Protein AF-A0A2G9TPS6-F1 (afdb_monomer)

Secondary structure (DSSP, 8-state):
-HHHHHHHHHHHHHT--TT---HHHHHTGGG-S-TTSPPPTTTEEEP-S--SSP--EEEEEEEEETTEEEEEEEEPPPPGGGHHHHHHHHHHTT---------

Mean predicted aligned error: 5.03 Å

Nearest PDB structures (foldseek):
  2p6x-assembly1_A  TM=7.370E-01  e=1.151E-05  Homo sapiens
  4nnd-assembly3_D  TM=8.705E-01  e=8.594E-05  Homo sapiens
  3qci-assembly1_A  TM=7.851E-01  e=5.028E-05  Homo sapiens
  4nnd-assembly4_G  TM=8.707E-01  e=1.796E-04  Homo sapiens
  2nz6-assembly1_A  TM=8.078E-01  e=9.826E-05  Homo sapiens

Sequence (103 aa):
LDGLKQEYKNLLASSKSPLQKTEAFRENAQRNRYPDIVCWDATRVQLTHDVPPATDYIHANWVKFDNFDRVYILTQAPLQNTIGDFWRMVLQCQSPSIVNLTQ

Structure (mmCIF, N/CA/C/O backbone):
data_AF-A0A2G9TPS6-F1
#
_entry.id   AF-A0A2G9TPS6-F1
#
loop_
_atom_site.group_PDB
_atom_site.id
_atom_site.type_symbol
_atom_site.label_atom_id
_atom_site.label_alt_id
_atom_site.label_comp_id
_atom_site.label_asym_id
_atom_site.label_entity_id
_atom_site.label_seq_id
_atom_site.pdbx_PDB_ins_code
_atom_site.Cartn_x
_atom_site.Cartn_y
_atom_site.Cartn_z
_atom_site.occupancy
_atom_site.B_iso_or_equiv
_atom_site.auth_seq_id
_atom_site.auth_comp_id
_atom_site.auth_asym_id
_atom_site.auth_atom_id
_atom_site.pdbx_PDB_model_num
ATOM 1 N N . LEU A 1 1 ? -18.831 14.445 24.733 1.00 75.62 1 LEU A N 1
ATOM 2 C CA . LEU A 1 1 ? -17.554 14.650 24.008 1.00 75.62 1 LEU A CA 1
ATOM 3 C C . LEU A 1 1 ? -16.388 13.931 24.694 1.00 75.62 1 LEU A C 1
ATOM 5 O O . LEU A 1 1 ? -15.588 13.315 24.005 1.00 75.62 1 LEU A O 1
ATOM 9 N N . ASP A 1 2 ? -16.296 13.965 26.028 1.00 93.31 2 ASP A N 1
ATOM 10 C CA . ASP A 1 2 ? -15.162 13.363 26.754 1.00 93.31 2 ASP A CA 1
ATOM 11 C C . ASP A 1 2 ? -15.118 11.832 26.693 1.00 93.31 2 ASP A C 1
ATOM 13 O O . ASP A 1 2 ? -14.034 11.266 26.589 1.00 93.31 2 ASP A O 1
ATOM 17 N N . GLY A 1 3 ? -16.281 11.171 26.629 1.00 93.88 3 GLY A N 1
ATOM 18 C CA . GLY A 1 3 ? -16.363 9.723 26.399 1.00 93.88 3 GLY A CA 1
ATOM 19 C C . GLY A 1 3 ? -15.667 9.281 25.105 1.00 93.88 3 GLY A C 1
ATOM 20 O O . GLY A 1 3 ? -14.800 8.416 25.149 1.00 93.88 3 GLY A O 1
ATOM 21 N N . LEU A 1 4 ? -15.947 9.953 23.978 1.00 95.00 4 LEU A N 1
ATOM 22 C CA . LEU A 1 4 ? -15.309 9.664 22.682 1.00 95.00 4 LEU A CA 1
ATOM 23 C C . LEU A 1 4 ? -13.790 9.892 22.716 1.00 95.00 4 LEU A C 1
ATOM 25 O O . LEU A 1 4 ? -13.025 9.122 22.140 1.00 95.00 4 LEU A O 1
ATOM 29 N N . LYS A 1 5 ? -13.326 10.932 23.425 1.00 93.69 5 LYS A N 1
ATOM 30 C CA . LYS A 1 5 ? -11.886 11.190 23.598 1.00 93.69 5 LYS A CA 1
ATOM 31 C C . LYS A 1 5 ? -11.204 10.073 24.386 1.00 93.69 5 LYS A C 1
ATOM 33 O O . LYS A 1 5 ? -10.063 9.729 24.085 1.00 93.69 5 LYS A O 1
ATOM 38 N N . GLN A 1 6 ? -11.870 9.542 25.409 1.00 94.06 6 GLN A N 1
ATOM 39 C CA . GLN A 1 6 ? 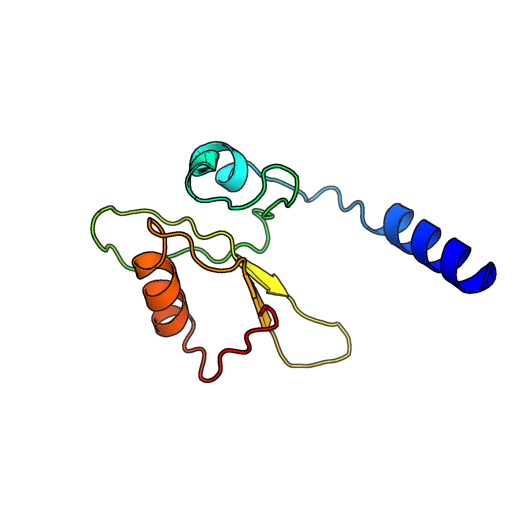-11.330 8.454 26.217 1.00 94.06 6 GLN A CA 1
ATOM 40 C C . GLN A 1 6 ? -11.285 7.142 25.429 1.00 94.06 6 GLN A C 1
ATOM 42 O O . GLN A 1 6 ? -10.269 6.452 25.459 1.00 94.06 6 GLN A O 1
ATOM 47 N N . GLU A 1 7 ? -12.343 6.833 24.682 1.00 92.44 7 GLU A N 1
ATOM 48 C CA . GLU A 1 7 ? -12.397 5.661 23.806 1.00 92.44 7 GLU A CA 1
ATOM 49 C C . GLU A 1 7 ? -11.266 5.679 22.768 1.00 92.44 7 GLU A C 1
ATOM 51 O O . GLU A 1 7 ? -10.509 4.714 22.663 1.00 92.44 7 GLU A O 1
ATOM 56 N N . TYR A 1 8 ? -11.057 6.814 22.092 1.00 89.50 8 TYR A N 1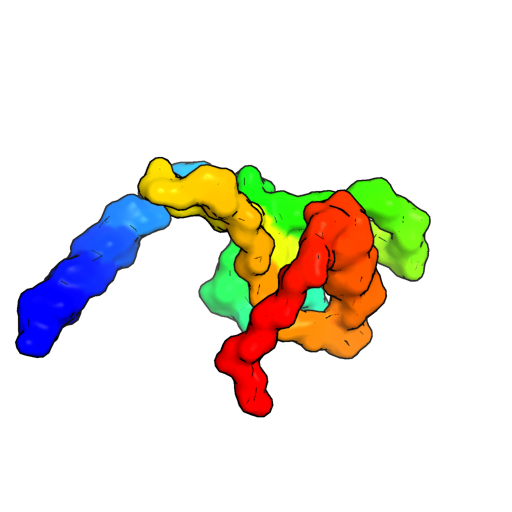
ATOM 57 C CA . TYR A 1 8 ? -9.954 6.986 21.144 1.00 89.50 8 TYR A CA 1
ATOM 58 C C . TYR A 1 8 ? -8.578 6.710 21.777 1.00 89.50 8 TYR A C 1
ATOM 60 O O . TYR A 1 8 ? -7.757 5.992 21.207 1.00 89.50 8 TYR A O 1
ATOM 68 N N . LYS A 1 9 ? -8.327 7.220 22.991 1.00 89.69 9 LYS A N 1
ATOM 69 C CA . LYS A 1 9 ? -7.071 6.956 23.717 1.00 89.69 9 LYS A CA 1
ATOM 70 C C . LYS A 1 9 ? -6.879 5.471 24.032 1.00 89.69 9 LYS A C 1
ATOM 72 O O . LYS A 1 9 ? -5.761 4.970 23.922 1.00 89.69 9 LYS A O 1
ATOM 77 N N . ASN A 1 10 ? -7.948 4.767 24.397 1.00 90.25 10 ASN A N 1
ATOM 78 C CA . ASN A 1 10 ? -7.895 3.334 24.694 1.00 90.25 10 ASN A CA 1
ATOM 79 C C . ASN A 1 10 ? -7.574 2.506 23.433 1.00 90.25 10 ASN A C 1
ATOM 81 O O . ASN A 1 10 ? -6.796 1.551 23.497 1.00 90.25 10 ASN A O 1
ATOM 85 N N . LEU A 1 11 ? -8.112 2.897 22.272 1.00 85.69 11 LEU A N 1
ATOM 86 C CA . LEU A 1 11 ? -7.787 2.271 20.984 1.00 85.69 11 LEU A CA 1
ATOM 87 C C . LEU A 1 11 ? -6.309 2.469 20.615 1.00 85.69 11 LEU A C 1
ATOM 89 O O . LEU A 1 11 ? -5.629 1.517 20.240 1.00 85.69 11 LEU A O 1
ATOM 93 N N . LEU A 1 12 ? -5.767 3.674 20.812 1.00 81.69 12 LEU A N 1
ATOM 94 C CA . LEU A 1 12 ? -4.339 3.931 20.583 1.00 81.69 12 LEU A CA 1
ATOM 95 C C . LEU A 1 12 ? -3.431 3.096 21.498 1.00 81.69 12 LEU A C 1
ATOM 97 O O . LEU A 1 12 ? -2.363 2.655 21.074 1.00 81.69 12 LEU A O 1
ATOM 101 N N . ALA A 1 13 ? -3.848 2.866 22.746 1.00 79.44 13 ALA A N 1
ATOM 102 C CA . ALA A 1 13 ? -3.088 2.062 23.699 1.00 79.44 13 ALA A CA 1
ATOM 103 C C . ALA A 1 13 ? -3.083 0.563 23.344 1.00 79.44 13 ALA A C 1
ATOM 105 O O . ALA A 1 13 ? -2.072 -0.105 23.551 1.00 79.44 13 ALA A O 1
ATOM 106 N N . SER A 1 14 ? -4.183 0.046 22.785 1.00 70.25 14 SER A N 1
ATOM 107 C CA . SER A 1 14 ? -4.326 -1.366 22.390 1.00 70.25 14 SER A CA 1
ATOM 108 C C . SER A 1 14 ? -3.757 -1.685 21.001 1.00 70.25 14 SER A C 1
ATOM 110 O O . SER A 1 14 ? -3.423 -2.833 20.726 1.00 70.25 14 SER A O 1
ATOM 112 N N . SER A 1 15 ? -3.556 -0.676 20.146 1.00 63.66 15 SER A N 1
ATOM 113 C CA . SER A 1 15 ? -3.057 -0.831 18.770 1.00 63.66 15 SER A CA 1
ATOM 114 C C . SER A 1 15 ? -1.586 -1.273 18.648 1.00 63.66 15 SER A C 1
ATOM 116 O O . SER A 1 15 ? -1.106 -1.466 17.527 1.00 63.66 15 SER A O 1
ATOM 118 N N . LYS A 1 16 ? -0.828 -1.413 19.742 1.00 56.81 16 LYS A N 1
ATOM 119 C CA . LYS A 1 16 ? 0.592 -1.798 19.684 1.00 56.81 16 LYS A CA 1
ATOM 120 C C . LYS A 1 16 ? 0.744 -3.317 19.607 1.00 56.81 16 LYS A C 1
ATOM 122 O O . LYS A 1 16 ? 0.914 -3.986 20.621 1.00 56.81 16 LYS A O 1
ATOM 127 N N . SER A 1 17 ? 0.704 -3.853 18.389 1.00 58.88 17 SER A N 1
ATOM 128 C CA . SER A 1 17 ? 1.097 -5.239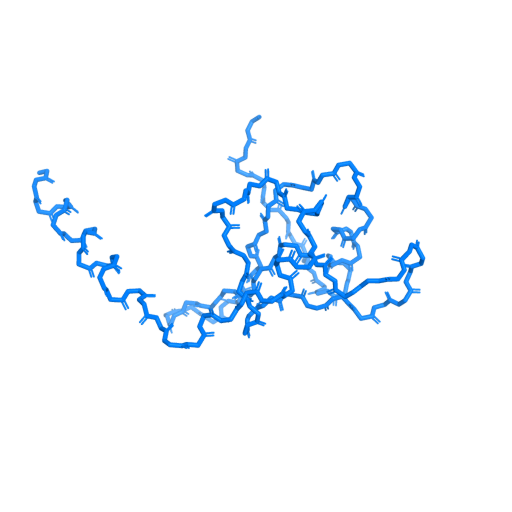 18.130 1.00 58.88 17 SER A CA 1
ATOM 129 C C . SER A 1 17 ? 2.629 -5.347 18.044 1.00 58.88 17 SER A C 1
ATOM 131 O O . SER A 1 17 ? 3.243 -4.581 17.300 1.00 58.88 17 SER A O 1
ATOM 133 N N . PRO A 1 18 ? 3.269 -6.319 18.717 1.00 55.00 18 PRO A N 1
ATOM 134 C CA . PRO A 1 18 ? 4.707 -6.591 18.599 1.00 55.00 18 PRO A CA 1
ATOM 135 C C . PRO A 1 18 ? 5.175 -6.989 17.184 1.00 55.00 18 PRO A C 1
ATOM 137 O O . PRO A 1 18 ? 6.374 -7.090 16.943 1.00 55.00 18 PRO A O 1
ATOM 140 N N . LEU A 1 19 ? 4.250 -7.223 16.245 1.00 58.22 19 LEU A N 1
ATOM 141 C CA . LEU A 1 19 ? 4.523 -7.644 14.863 1.00 58.22 19 LEU A CA 1
ATOM 142 C C . LEU A 1 19 ? 4.721 -6.467 13.877 1.00 58.22 19 LEU A C 1
ATOM 144 O O . LEU A 1 19 ? 4.761 -6.669 12.665 1.00 58.22 19 LEU A O 1
ATOM 148 N N . GLN A 1 20 ? 4.855 -5.236 14.381 1.00 72.31 20 GLN A N 1
ATOM 149 C CA . GLN A 1 20 ? 4.988 -3.983 13.618 1.00 72.31 20 GLN A CA 1
ATOM 150 C C . GLN A 1 20 ? 6.403 -3.752 13.055 1.00 72.31 20 GLN A C 1
ATOM 152 O O . GLN A 1 20 ? 7.085 -2.789 13.409 1.00 72.31 20 GLN A O 1
ATOM 157 N N . LYS A 1 21 ? 6.862 -4.646 12.178 1.00 90.62 21 LYS A N 1
ATOM 158 C CA . LYS A 1 21 ? 8.082 -4.437 11.385 1.00 90.62 21 LYS A CA 1
ATOM 159 C C . LYS A 1 21 ? 7.851 -3.423 10.263 1.00 90.62 21 LYS A C 1
ATOM 161 O O . LYS A 1 21 ? 6.733 -3.308 9.754 1.00 90.62 21 LYS A O 1
ATOM 166 N N . THR A 1 22 ? 8.883 -2.638 9.950 1.00 94.31 22 THR A N 1
ATOM 167 C CA . THR A 1 22 ? 8.793 -1.477 9.034 1.00 94.31 22 THR A CA 1
ATOM 168 C C . THR A 1 22 ? 10.051 -1.315 8.179 1.00 94.31 22 THR A C 1
ATOM 170 O O . THR A 1 22 ? 10.381 -0.214 7.738 1.00 94.31 22 THR A O 1
ATOM 173 N N . GLU A 1 23 ? 10.803 -2.393 7.992 1.00 96.00 23 GLU A N 1
ATOM 174 C CA . GLU A 1 23 ? 12.081 -2.398 7.291 1.00 96.00 23 GLU A CA 1
ATOM 175 C C . GLU A 1 23 ? 11.910 -1.938 5.840 1.00 96.00 23 GLU A C 1
ATOM 177 O O . GLU A 1 23 ? 12.582 -0.993 5.422 1.00 96.00 23 GLU A O 1
ATOM 182 N N . ALA A 1 24 ? 10.928 -2.486 5.113 1.00 96.56 24 ALA A N 1
ATOM 183 C CA . ALA A 1 24 ? 10.709 -2.115 3.716 1.00 96.56 24 ALA A CA 1
ATOM 184 C C . ALA A 1 24 ? 10.280 -0.644 3.578 1.00 96.56 24 ALA A C 1
ATOM 186 O O . ALA A 1 24 ? 10.698 0.043 2.647 1.00 96.56 24 ALA A O 1
ATOM 187 N N . PHE A 1 25 ? 9.493 -0.129 4.531 1.00 97.19 25 PHE A N 1
ATOM 188 C CA . PHE A 1 25 ? 9.139 1.292 4.594 1.00 97.19 25 PHE A CA 1
ATOM 189 C C . PHE A 1 25 ? 10.377 2.186 4.756 1.00 97.19 25 PHE A C 1
ATOM 191 O O . PHE A 1 25 ? 10.490 3.197 4.062 1.00 97.19 25 PHE A O 1
ATOM 198 N N . ARG A 1 26 ? 11.318 1.809 5.633 1.00 96.81 26 ARG A N 1
ATOM 199 C CA . ARG A 1 26 ? 12.553 2.573 5.887 1.00 96.81 26 ARG A CA 1
ATOM 200 C C . ARG A 1 26 ? 13.505 2.557 4.691 1.00 96.81 26 ARG A C 1
ATOM 202 O O . ARG A 1 26 ? 14.096 3.587 4.384 1.00 96.81 26 ARG A O 1
ATOM 209 N N . GLU A 1 27 ? 13.625 1.423 4.005 1.00 97.56 27 GLU A N 1
ATOM 210 C CA . GLU A 1 27 ? 14.484 1.262 2.820 1.00 97.56 27 GLU A CA 1
ATOM 211 C C . GLU A 1 27 ? 13.954 2.005 1.581 1.00 97.56 27 GLU A C 1
ATOM 213 O O . GLU A 1 27 ? 14.712 2.298 0.658 1.00 97.56 27 GLU A O 1
ATOM 218 N N . ASN A 1 28 ? 12.663 2.351 1.566 1.00 97.62 28 ASN A N 1
ATOM 219 C CA . ASN A 1 28 ? 11.979 2.962 0.427 1.00 97.62 28 ASN A CA 1
ATOM 220 C C . ASN A 1 28 ? 11.433 4.367 0.734 1.00 97.62 28 ASN A C 1
ATOM 222 O O . ASN A 1 28 ? 10.385 4.754 0.218 1.00 97.62 28 ASN A O 1
ATOM 226 N N . ALA A 1 29 ? 12.140 5.156 1.550 1.00 97.50 29 ALA A N 1
ATOM 227 C CA . ALA A 1 29 ? 11.699 6.479 2.009 1.00 97.50 29 ALA A CA 1
ATOM 228 C C . ALA A 1 29 ? 11.212 7.417 0.879 1.00 97.50 29 ALA A C 1
ATOM 230 O O . ALA A 1 29 ? 10.206 8.105 1.028 1.00 97.50 29 ALA A O 1
ATOM 231 N N . GLN A 1 30 ? 11.865 7.393 -0.285 1.00 97.19 30 GLN A N 1
ATOM 232 C CA . GLN A 1 30 ? 11.521 8.171 -1.486 1.00 97.19 30 GLN A CA 1
ATOM 233 C C . GLN A 1 30 ? 10.200 7.762 -2.164 1.00 97.19 30 GLN A C 1
ATOM 235 O O . GLN A 1 30 ? 9.747 8.426 -3.097 1.00 97.19 30 GLN A O 1
ATOM 240 N N . ARG A 1 31 ? 9.607 6.637 -1.755 1.00 97.69 31 ARG A N 1
ATOM 241 C CA . ARG A 1 31 ? 8.327 6.111 -2.251 1.00 97.69 31 ARG A CA 1
ATOM 242 C C . ARG A 1 31 ? 7.179 6.383 -1.271 1.00 97.69 31 ARG A C 1
ATOM 244 O O . ARG A 1 31 ? 6.032 6.056 -1.576 1.00 97.69 31 ARG A O 1
ATOM 251 N N . ASN A 1 32 ? 7.465 7.031 -0.141 1.00 98.19 32 ASN A N 1
ATOM 252 C CA . ASN A 1 32 ? 6.511 7.330 0.922 1.00 98.19 32 ASN A CA 1
ATOM 253 C C . ASN A 1 32 ? 6.133 8.809 0.878 1.00 98.19 32 ASN A C 1
ATOM 255 O O . ASN A 1 32 ? 6.998 9.680 0.826 1.00 98.19 32 ASN A O 1
ATOM 259 N N . ARG A 1 33 ? 4.835 9.110 0.908 1.00 97.69 33 ARG A N 1
ATOM 260 C CA . ARG A 1 33 ? 4.344 10.493 0.890 1.00 97.69 33 ARG A CA 1
ATOM 261 C C . ARG A 1 33 ? 4.605 11.217 2.209 1.00 97.69 33 ARG A C 1
ATOM 263 O O . ARG A 1 33 ? 4.888 12.411 2.194 1.00 97.69 33 ARG A O 1
ATOM 270 N N . TYR A 1 34 ? 4.498 10.495 3.322 1.00 96.94 34 TYR A N 1
ATOM 271 C CA . TYR A 1 34 ? 4.639 11.034 4.670 1.00 96.94 34 TYR A CA 1
ATOM 272 C C . TYR A 1 34 ? 5.556 10.130 5.509 1.00 96.94 34 TYR A C 1
ATOM 274 O O . TYR A 1 34 ? 5.334 8.917 5.537 1.00 96.94 34 TYR A O 1
ATOM 282 N N . PRO A 1 35 ? 6.581 10.678 6.186 1.00 94.31 35 PRO A N 1
ATOM 283 C CA . PRO A 1 35 ? 7.535 9.887 6.968 1.00 94.31 35 PRO A CA 1
ATOM 284 C C . PRO A 1 35 ? 6.949 9.349 8.283 1.00 94.31 35 PRO A C 1
ATOM 286 O O . PRO A 1 35 ? 7.485 8.404 8.854 1.00 94.31 35 PRO A O 1
ATOM 289 N N . ASP A 1 36 ? 5.862 9.944 8.765 1.00 93.12 36 ASP A N 1
ATOM 290 C CA . ASP A 1 36 ? 5.160 9.596 10.000 1.00 93.12 36 ASP A CA 1
ATOM 291 C C . ASP A 1 36 ? 4.000 8.607 9.786 1.00 93.12 36 ASP A C 1
ATOM 293 O O . ASP A 1 36 ? 3.463 8.067 10.754 1.00 93.12 36 ASP A O 1
ATOM 297 N N . ILE A 1 37 ? 3.648 8.308 8.530 1.00 93.44 37 ILE A N 1
ATOM 298 C CA . ILE A 1 37 ? 2.628 7.314 8.181 1.00 93.44 37 ILE A CA 1
ATOM 299 C C . ILE A 1 37 ? 3.311 6.024 7.742 1.00 93.44 37 ILE A C 1
ATOM 301 O O . ILE A 1 37 ? 3.747 5.864 6.603 1.00 93.44 37 ILE A O 1
ATOM 305 N N . VAL A 1 38 ? 3.401 5.088 8.676 1.00 93.50 38 VAL A N 1
ATOM 306 C CA . VAL A 1 38 ? 4.155 3.844 8.526 1.00 93.50 38 VAL A CA 1
ATOM 307 C C . VAL A 1 38 ? 3.409 2.817 7.668 1.00 93.50 38 VAL A C 1
ATOM 309 O O . VAL A 1 38 ? 2.226 2.560 7.886 1.00 93.50 38 VAL A O 1
ATOM 312 N N . CYS A 1 39 ? 4.131 2.160 6.756 1.00 95.62 39 CYS A N 1
ATOM 313 C CA . CYS A 1 39 ? 3.685 0.942 6.072 1.00 95.62 39 CYS A CA 1
ATOM 314 C C . CYS A 1 39 ? 4.245 -0.291 6.797 1.00 95.62 39 CYS A C 1
ATOM 316 O O . CYS A 1 39 ? 5.439 -0.354 7.092 1.00 95.62 39 CYS A O 1
ATOM 318 N N . TRP A 1 40 ? 3.376 -1.246 7.123 1.00 94.94 40 TRP A N 1
ATOM 319 C CA . TRP A 1 40 ? 3.726 -2.384 7.977 1.00 94.94 40 TR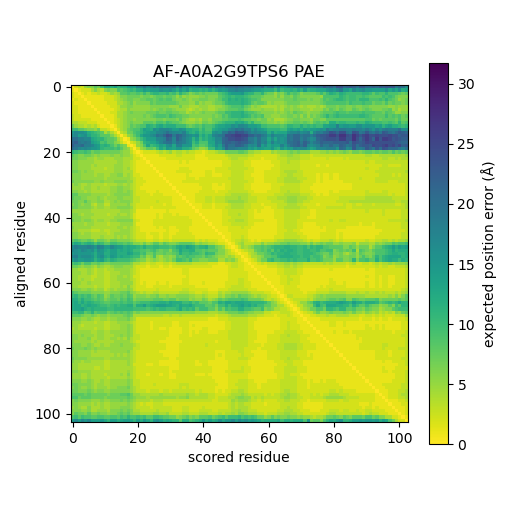P A CA 1
ATOM 320 C C . TRP A 1 40 ? 4.156 -3.573 7.125 1.00 94.94 40 TRP A C 1
ATOM 322 O O . TRP A 1 40 ? 3.414 -3.973 6.230 1.00 94.94 40 TRP A O 1
ATOM 332 N N . ASP A 1 41 ? 5.290 -4.196 7.431 1.00 95.06 41 ASP A N 1
ATOM 333 C CA . ASP A 1 41 ? 5.823 -5.291 6.609 1.00 95.06 41 ASP A CA 1
ATOM 334 C C . ASP A 1 41 ? 4.911 -6.518 6.596 1.00 95.06 41 ASP A C 1
ATOM 336 O O . ASP A 1 41 ? 4.754 -7.162 5.564 1.00 95.06 41 ASP A O 1
ATOM 340 N N . ALA A 1 42 ? 4.270 -6.824 7.727 1.00 93.94 42 ALA A N 1
ATOM 341 C CA . ALA A 1 42 ? 3.436 -8.015 7.875 1.00 93.94 42 ALA A CA 1
ATOM 342 C C . ALA A 1 42 ? 2.206 -8.026 6.950 1.00 93.94 42 ALA A C 1
ATOM 344 O O . ALA A 1 42 ? 1.693 -9.095 6.630 1.00 93.94 42 ALA A O 1
ATOM 345 N N . THR A 1 43 ? 1.713 -6.853 6.547 1.00 95.06 43 THR A N 1
ATOM 346 C CA . THR A 1 43 ? 0.495 -6.729 5.734 1.00 95.06 43 THR A CA 1
ATOM 347 C C . THR A 1 43 ? 0.699 -5.905 4.471 1.00 95.06 43 THR A C 1
ATOM 349 O O . THR A 1 43 ? -0.283 -5.617 3.786 1.00 95.06 43 THR A O 1
ATOM 352 N N . ARG A 1 44 ? 1.931 -5.484 4.149 1.00 97.19 44 ARG A N 1
ATOM 353 C CA . ARG A 1 44 ? 2.167 -4.673 2.951 1.00 97.19 44 ARG A CA 1
ATOM 354 C C . ARG A 1 44 ? 1.828 -5.458 1.693 1.00 97.19 44 ARG A C 1
ATOM 356 O O . ARG A 1 44 ? 2.008 -6.674 1.631 1.00 97.19 44 ARG A O 1
ATOM 363 N N . VAL A 1 45 ? 1.381 -4.753 0.665 1.00 98.12 45 VAL A N 1
ATOM 364 C CA . VAL A 1 45 ? 1.258 -5.338 -0.666 1.00 98.12 45 VAL A CA 1
ATOM 365 C C . VAL A 1 45 ? 2.661 -5.458 -1.263 1.00 98.12 45 VAL A C 1
ATOM 367 O O . VAL A 1 45 ? 3.378 -4.468 -1.394 1.00 98.12 45 VAL A O 1
ATOM 370 N N . GLN A 1 46 ? 3.062 -6.682 -1.600 1.00 97.75 46 GLN A N 1
ATOM 371 C CA . GLN A 1 46 ? 4.310 -6.972 -2.302 1.00 97.75 46 GLN A CA 1
ATOM 372 C C . GLN A 1 46 ? 4.049 -7.009 -3.799 1.00 97.75 46 GLN A C 1
ATOM 374 O O . GLN A 1 46 ? 3.221 -7.792 -4.262 1.00 97.75 46 GLN A O 1
ATOM 379 N N . LEU A 1 47 ? 4.744 -6.176 -4.564 1.00 97.25 47 LEU A N 1
ATOM 380 C CA . LEU A 1 47 ? 4.650 -6.223 -6.015 1.00 97.25 47 LEU A CA 1
ATOM 381 C C . LEU A 1 47 ? 5.518 -7.369 -6.560 1.00 97.25 47 LEU A C 1
ATOM 383 O O . LEU A 1 47 ? 6.702 -7.449 -6.251 1.00 97.25 47 LEU A O 1
ATOM 387 N N . THR A 1 48 ? 4.945 -8.245 -7.383 1.00 94.94 48 THR A N 1
ATOM 388 C CA . THR A 1 48 ? 5.589 -9.489 -7.849 1.00 94.94 48 THR A CA 1
ATOM 389 C C . THR A 1 48 ? 5.935 -9.480 -9.333 1.00 94.94 48 THR A C 1
ATOM 391 O O . THR A 1 48 ? 6.725 -10.301 -9.782 1.00 94.94 48 THR A O 1
ATOM 394 N N . HIS A 1 49 ? 5.342 -8.583 -10.124 1.00 86.56 49 HIS A N 1
ATOM 395 C CA . HIS A 1 49 ? 5.672 -8.469 -11.547 1.00 86.56 49 HIS A CA 1
ATOM 396 C C . HIS A 1 49 ? 6.960 -7.672 -11.746 1.00 86.56 49 HIS A C 1
ATOM 398 O O . HIS A 1 49 ? 7.013 -6.517 -11.334 1.00 86.56 49 HIS A O 1
ATOM 404 N N . ASP A 1 50 ? 7.962 -8.243 -12.409 1.00 80.88 50 ASP A N 1
ATOM 405 C CA . ASP A 1 50 ? 9.227 -7.560 -12.692 1.00 80.88 50 ASP A CA 1
ATOM 406 C C . ASP A 1 50 ? 9.070 -6.534 -13.822 1.00 80.88 50 ASP A C 1
ATOM 408 O O . ASP A 1 50 ? 9.251 -6.827 -15.004 1.00 80.88 50 ASP A O 1
ATOM 412 N N . VAL A 1 51 ? 8.719 -5.304 -13.443 1.00 81.62 51 VAL A N 1
ATOM 413 C CA . VAL A 1 51 ? 8.670 -4.141 -14.337 1.00 81.62 51 VAL A CA 1
ATOM 414 C C . VAL A 1 51 ? 9.814 -3.195 -13.963 1.00 81.62 51 VAL A C 1
ATOM 416 O O . VAL A 1 51 ? 9.863 -2.754 -12.816 1.00 81.62 51 VAL A O 1
ATOM 419 N N . PRO A 1 52 ? 10.738 -2.865 -14.883 1.00 82.94 52 PRO A N 1
ATOM 420 C CA . PRO A 1 52 ? 11.815 -1.920 -14.600 1.00 82.94 52 PRO A CA 1
ATOM 421 C C . PRO A 1 52 ? 11.301 -0.506 -14.242 1.00 82.94 52 PRO A C 1
ATOM 423 O O . PRO A 1 52 ? 10.453 0.018 -14.968 1.00 82.94 52 PRO A O 1
ATOM 426 N N . PRO A 1 53 ? 11.842 0.155 -13.196 1.00 79.12 53 PRO A N 1
ATOM 427 C CA . PRO A 1 53 ? 12.810 -0.370 -12.232 1.00 79.12 53 PRO A CA 1
ATOM 428 C C . PRO A 1 53 ? 12.160 -1.375 -11.269 1.00 79.12 53 PRO A C 1
ATOM 430 O O . PRO A 1 53 ? 11.198 -1.052 -10.572 1.00 79.12 53 PRO A O 1
ATOM 433 N N . ALA A 1 54 ? 12.721 -2.587 -11.219 1.00 84.38 54 ALA A N 1
ATOM 434 C CA . ALA A 1 54 ? 12.175 -3.675 -10.421 1.00 84.38 54 ALA A CA 1
ATOM 435 C C . ALA A 1 54 ? 12.263 -3.352 -8.923 1.00 84.38 54 ALA A C 1
ATOM 437 O O . ALA A 1 54 ? 13.282 -2.890 -8.411 1.00 84.38 54 ALA A O 1
ATOM 438 N N . THR A 1 55 ? 11.155 -3.574 -8.231 1.00 93.56 55 THR A N 1
ATOM 439 C CA . THR A 1 55 ? 10.946 -3.265 -6.815 1.00 93.56 55 THR A CA 1
ATOM 440 C C . THR A 1 55 ? 9.736 -4.049 -6.340 1.00 93.56 55 THR A C 1
ATOM 442 O O . THR A 1 55 ? 8.761 -4.171 -7.082 1.00 93.56 55 THR A O 1
ATOM 445 N N . ASP A 1 56 ? 9.755 -4.554 -5.117 1.00 96.62 56 ASP A N 1
ATOM 446 C CA . ASP A 1 56 ? 8.598 -5.205 -4.506 1.00 96.62 56 ASP A CA 1
ATOM 447 C C . ASP A 1 56 ? 7.768 -4.235 -3.644 1.00 96.62 56 ASP A C 1
ATOM 449 O O . ASP A 1 56 ? 6.770 -4.641 -3.044 1.00 96.62 56 ASP A O 1
ATOM 453 N N . TYR A 1 57 ? 8.180 -2.963 -3.557 1.00 97.81 57 TYR A N 1
ATOM 454 C CA . TYR A 1 57 ? 7.649 -2.009 -2.594 1.00 97.81 57 TYR A CA 1
ATOM 455 C C . TYR A 1 57 ? 6.647 -1.026 -3.200 1.00 97.81 57 TYR A C 1
ATOM 457 O O . TYR A 1 57 ? 6.969 -0.233 -4.092 1.00 97.81 57 TYR A O 1
ATOM 465 N N . ILE A 1 58 ? 5.463 -0.997 -2.593 1.00 98.44 58 ILE A N 1
ATOM 466 C CA . ILE A 1 58 ? 4.484 0.084 -2.668 1.00 98.44 58 ILE A CA 1
ATOM 467 C C . ILE A 1 58 ? 3.954 0.366 -1.259 1.00 98.44 58 ILE A C 1
ATOM 469 O O . ILE A 1 58 ? 3.777 -0.556 -0.463 1.00 98.44 58 ILE A O 1
ATOM 473 N N . HIS A 1 59 ? 3.689 1.635 -0.938 1.00 98.44 59 HIS A N 1
ATOM 474 C CA . HIS A 1 59 ? 3.082 2.020 0.341 1.00 98.44 59 HIS A CA 1
ATOM 475 C C . HIS A 1 59 ? 1.578 1.705 0.325 1.00 98.44 59 HIS A C 1
ATOM 477 O O . HIS A 1 59 ? 0.725 2.545 0.016 1.00 98.44 59 HIS A O 1
ATOM 483 N N . ALA A 1 60 ? 1.271 0.433 0.556 1.00 98.44 60 ALA A N 1
ATOM 484 C CA . ALA A 1 60 ? -0.074 -0.112 0.594 1.00 98.44 60 ALA A CA 1
ATOM 485 C C . ALA A 1 60 ? -0.123 -1.308 1.547 1.00 98.44 60 ALA A C 1
ATOM 487 O O . ALA A 1 60 ? 0.800 -2.119 1.561 1.00 98.44 60 ALA A O 1
ATOM 488 N N . ASN A 1 61 ? -1.208 -1.449 2.306 1.00 97.75 61 ASN A N 1
ATOM 489 C CA . ASN A 1 61 ? -1.418 -2.552 3.240 1.00 97.75 61 ASN A CA 1
ATOM 490 C C . 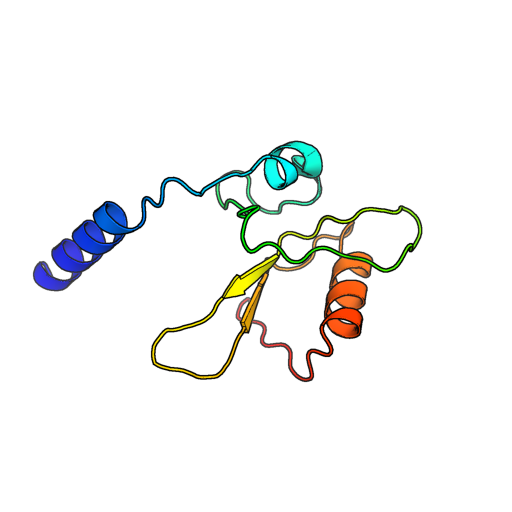ASN A 1 61 ? -2.776 -3.219 3.005 1.00 97.75 61 ASN A C 1
ATOM 492 O O . ASN A 1 61 ? -3.786 -2.546 2.785 1.00 97.75 61 ASN A O 1
ATOM 496 N N . TRP A 1 62 ? -2.802 -4.547 3.106 1.00 96.88 62 TRP A N 1
ATOM 497 C CA . TRP A 1 62 ? -4.029 -5.323 3.207 1.00 96.88 62 TRP A CA 1
ATOM 498 C C . TRP A 1 62 ? -4.691 -5.075 4.562 1.00 96.88 62 TRP A C 1
ATOM 500 O O . TRP A 1 62 ? -4.050 -5.171 5.611 1.00 96.88 62 TRP A O 1
ATOM 510 N N . VAL A 1 63 ? -5.988 -4.784 4.540 1.00 94.06 63 VAL A N 1
ATOM 511 C CA . VAL A 1 63 ? -6.804 -4.534 5.726 1.00 94.06 63 VAL A CA 1
ATOM 512 C C . VAL A 1 63 ? -8.041 -5.414 5.672 1.00 94.06 63 VAL A C 1
ATOM 514 O O . VAL A 1 63 ? -8.825 -5.359 4.724 1.00 94.06 63 VAL A O 1
ATOM 517 N N . LYS A 1 64 ? -8.215 -6.224 6.712 1.00 91.12 64 LYS A N 1
ATOM 518 C CA . LYS A 1 64 ? -9.398 -7.051 6.935 1.00 91.12 64 LYS A CA 1
ATOM 519 C C . LYS A 1 64 ? -10.070 -6.589 8.221 1.00 91.12 64 LYS A C 1
ATOM 521 O O . LYS A 1 64 ? -9.389 -6.303 9.200 1.00 91.12 64 LYS A O 1
ATOM 526 N N . PHE A 1 65 ? -11.393 -6.529 8.206 1.00 86.94 65 PHE A N 1
ATOM 527 C CA . PHE A 1 65 ? -12.190 -6.242 9.391 1.00 86.94 65 PHE A CA 1
ATOM 528 C C . PHE A 1 65 ? -12.825 -7.544 9.881 1.00 86.94 65 PHE A C 1
ATOM 530 O O . PHE A 1 65 ? -13.342 -8.301 9.066 1.00 86.94 65 PHE A O 1
ATOM 537 N N . ASP A 1 66 ? -12.826 -7.799 11.189 1.00 83.62 66 ASP A N 1
ATOM 538 C CA . ASP A 1 66 ? -13.287 -9.084 11.748 1.00 83.62 66 ASP A CA 1
ATOM 539 C C . ASP A 1 66 ? -14.739 -9.427 11.379 1.00 83.62 66 ASP A C 1
ATOM 541 O O . ASP A 1 66 ? -15.073 -10.589 11.170 1.00 83.62 66 ASP A O 1
ATOM 545 N N . ASN A 1 67 ? -15.587 -8.405 11.235 1.00 86.88 67 ASN A N 1
ATOM 546 C CA . ASN A 1 67 ? -17.016 -8.555 10.951 1.00 86.88 67 ASN A CA 1
ATOM 547 C C . ASN A 1 67 ? -17.370 -8.447 9.459 1.00 86.88 67 ASN A C 1
ATOM 549 O O . ASN A 1 67 ? -18.550 -8.415 9.114 1.00 86.88 67 ASN A O 1
ATOM 553 N N . PHE A 1 68 ? -16.377 -8.333 8.573 1.00 85.69 68 PHE A N 1
ATOM 554 C CA . PHE A 1 68 ? -16.610 -8.200 7.139 1.00 85.69 68 PHE A CA 1
ATOM 555 C C . PHE A 1 68 ? -15.716 -9.158 6.357 1.00 85.69 68 PHE A C 1
ATOM 557 O O . PHE A 1 68 ? -14.494 -9.126 6.464 1.00 85.69 68 PHE A O 1
ATOM 564 N N . ASP A 1 69 ? -16.323 -9.937 5.464 1.00 87.06 69 ASP A N 1
ATOM 565 C CA . ASP A 1 69 ? -15.584 -10.864 4.595 1.00 87.06 69 ASP A CA 1
ATOM 566 C C . ASP A 1 69 ? -14.726 -10.152 3.540 1.00 87.06 69 ASP A C 1
ATOM 568 O O . ASP A 1 69 ? -13.905 -10.770 2.862 1.00 87.06 69 ASP A O 1
ATOM 572 N N . ARG A 1 70 ? -14.903 -8.835 3.382 1.00 87.44 70 ARG A N 1
ATOM 573 C CA . ARG A 1 70 ? -14.155 -8.038 2.412 1.00 87.44 70 ARG A CA 1
ATOM 574 C C . ARG A 1 70 ? -12.784 -7.657 2.954 1.00 87.44 70 ARG A C 1
ATOM 576 O O . ARG A 1 70 ? -12.658 -7.104 4.046 1.00 87.44 70 ARG A O 1
ATOM 583 N N . VAL A 1 71 ? -11.777 -7.884 2.119 1.00 93.44 71 VAL A N 1
ATOM 584 C CA . VAL A 1 71 ? -10.415 -7.393 2.314 1.00 93.44 71 VAL A CA 1
ATOM 585 C C . VAL A 1 71 ? -10.225 -6.162 1.437 1.00 93.44 71 VAL A C 1
ATOM 587 O O . VAL A 1 71 ? -10.615 -6.152 0.270 1.00 93.44 71 VAL A O 1
ATOM 590 N N . TYR A 1 72 ? -9.633 -5.125 2.010 1.00 96.44 72 TYR A N 1
ATOM 591 C CA . TYR A 1 72 ? -9.341 -3.869 1.337 1.00 96.44 72 TYR A CA 1
ATOM 592 C C . TYR A 1 72 ? -7.835 -3.682 1.210 1.00 96.44 72 TYR A C 1
ATOM 594 O O . TYR A 1 72 ? -7.061 -4.205 2.010 1.00 96.44 72 TYR A O 1
ATOM 602 N N . ILE A 1 73 ? -7.431 -2.886 0.227 1.00 98.00 73 ILE A N 1
ATOM 603 C CA . ILE A 1 73 ? -6.092 -2.308 0.175 1.00 98.00 73 ILE A CA 1
ATOM 604 C C . ILE A 1 73 ? -6.239 -0.844 0.565 1.00 98.00 73 ILE A C 1
ATOM 606 O O . ILE A 1 73 ? -6.938 -0.089 -0.112 1.00 98.00 73 ILE A O 1
ATOM 610 N N . LEU A 1 74 ? -5.587 -0.445 1.653 1.00 97.56 74 LEU A N 1
ATOM 611 C CA . LEU A 1 74 ? -5.412 0.965 1.982 1.00 97.56 74 LEU A CA 1
ATOM 612 C C . LEU A 1 74 ? -4.035 1.398 1.485 1.00 97.56 74 LEU A C 1
ATOM 614 O O . LEU A 1 74 ? -3.035 0.747 1.779 1.00 97.56 74 LEU A O 1
ATOM 618 N N . THR A 1 75 ? -3.983 2.481 0.716 1.00 98.38 75 THR A N 1
ATOM 619 C CA . THR A 1 75 ? -2.749 2.990 0.108 1.00 98.38 75 THR A CA 1
ATOM 620 C C . THR A 1 75 ? -2.740 4.513 0.110 1.00 98.38 75 THR A C 1
ATOM 622 O O . THR A 1 75 ? -3.795 5.152 0.117 1.00 98.38 75 THR A O 1
ATOM 625 N N . GLN A 1 76 ? -1.547 5.104 0.120 1.00 97.69 76 GLN A N 1
ATOM 626 C CA . GLN A 1 76 ? -1.385 6.541 -0.087 1.00 97.69 76 GLN A CA 1
ATOM 627 C C . GLN A 1 76 ? -1.777 6.948 -1.519 1.00 97.69 76 GLN A C 1
ATOM 629 O O . GLN A 1 76 ? -1.701 6.150 -2.453 1.00 97.69 76 GLN A O 1
ATOM 634 N N . ALA A 1 77 ? -2.082 8.231 -1.730 1.00 96.75 77 ALA A N 1
ATOM 635 C CA . ALA A 1 77 ? -2.175 8.770 -3.085 1.00 96.75 77 ALA A CA 1
ATOM 636 C C . ALA A 1 77 ? -0.817 8.625 -3.809 1.00 96.75 77 ALA A C 1
ATOM 638 O O . ALA A 1 77 ? 0.205 9.050 -3.241 1.00 96.75 77 A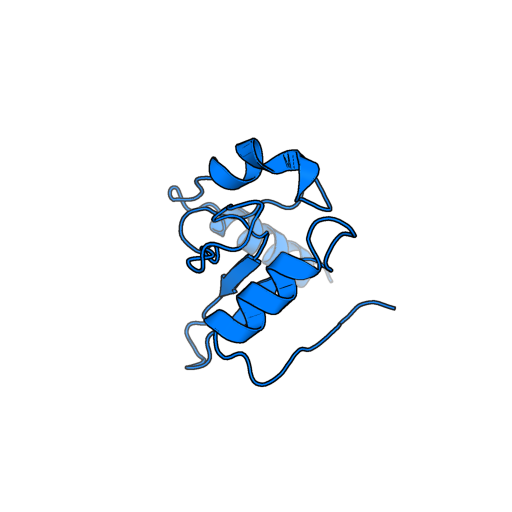LA A O 1
ATOM 639 N N . PRO A 1 78 ? -0.781 8.080 -5.043 1.00 97.38 78 PRO A N 1
ATOM 640 C CA . PRO A 1 78 ? 0.465 7.806 -5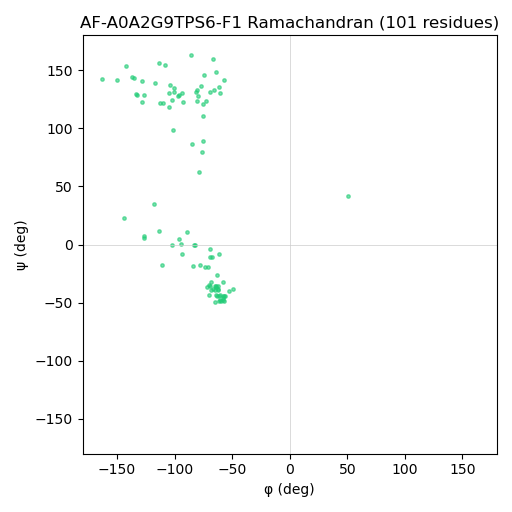.749 1.00 97.38 78 PRO A CA 1
ATOM 641 C C . PRO A 1 78 ? 1.311 9.074 -5.902 1.00 97.38 78 PRO A C 1
ATOM 643 O O . PRO A 1 78 ? 0.801 10.181 -6.086 1.00 97.38 78 PRO A O 1
ATOM 646 N N . LEU A 1 79 ? 2.624 8.913 -5.767 1.00 97.25 79 LEU A N 1
ATOM 647 C CA . LEU A 1 79 ? 3.614 9.946 -6.054 1.00 97.25 79 LEU A CA 1
ATOM 648 C C . LEU A 1 79 ? 3.957 9.891 -7.542 1.00 97.25 79 LEU A C 1
ATOM 650 O O . LEU A 1 79 ? 3.737 8.869 -8.187 1.00 97.25 79 LEU A O 1
ATOM 654 N N . GLN A 1 80 ? 4.572 10.945 -8.080 1.00 97.12 80 GLN A N 1
ATOM 655 C CA . GLN A 1 80 ? 5.009 10.963 -9.485 1.00 97.12 80 GLN A CA 1
ATOM 656 C C . GLN A 1 80 ? 5.874 9.741 -9.846 1.00 97.12 80 GLN A C 1
ATOM 658 O O . GLN A 1 80 ? 5.688 9.130 -10.892 1.00 97.12 80 GLN A O 1
ATOM 663 N N . ASN A 1 81 ? 6.763 9.327 -8.941 1.00 95.94 81 ASN A N 1
ATOM 664 C CA . ASN A 1 81 ? 7.639 8.167 -9.106 1.00 95.94 81 ASN A CA 1
ATOM 665 C C . ASN A 1 81 ? 6.989 6.812 -8.761 1.00 95.94 81 ASN A C 1
ATOM 667 O O . ASN A 1 81 ? 7.666 5.796 -8.877 1.00 95.94 81 ASN A O 1
ATOM 671 N N . THR A 1 82 ? 5.719 6.768 -8.335 1.00 97.25 82 THR A N 1
ATOM 672 C CA . THR A 1 82 ? 5.017 5.521 -7.966 1.00 97.25 82 THR A CA 1
ATOM 673 C C . THR A 1 82 ? 3.686 5.308 -8.696 1.00 97.25 82 THR A C 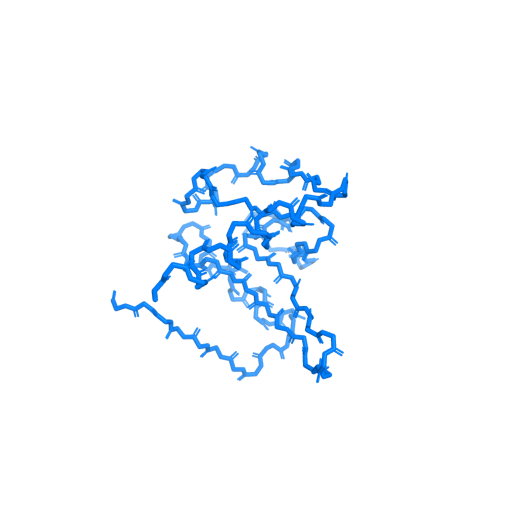1
ATOM 675 O O . THR A 1 82 ? 2.992 4.334 -8.414 1.00 97.25 82 THR A O 1
ATOM 678 N N . ILE A 1 83 ? 3.331 6.149 -9.680 1.00 96.94 83 ILE A N 1
ATOM 679 C CA . ILE A 1 83 ? 2.127 5.959 -10.518 1.00 96.94 83 ILE A CA 1
ATOM 680 C C . ILE A 1 83 ? 2.144 4.594 -11.224 1.00 96.94 83 ILE A C 1
ATOM 682 O O . ILE A 1 83 ? 1.130 3.897 -11.245 1.00 96.94 83 ILE A O 1
ATOM 686 N N . GLY A 1 84 ? 3.289 4.193 -11.788 1.00 95.56 84 GLY A N 1
ATOM 687 C CA . GLY A 1 84 ? 3.424 2.894 -12.457 1.00 95.56 84 GLY A CA 1
ATOM 688 C C . GLY A 1 84 ? 3.223 1.723 -11.494 1.00 95.56 84 GLY A C 1
ATOM 689 O O . GLY A 1 84 ? 2.469 0.797 -11.788 1.00 95.56 84 GLY A O 1
ATOM 690 N N . ASP A 1 85 ? 3.826 1.810 -10.307 1.00 97.06 85 ASP A N 1
ATOM 691 C CA . ASP A 1 85 ? 3.681 0.807 -9.250 1.00 97.06 85 ASP A CA 1
ATOM 692 C C . ASP A 1 85 ? 2.242 0.719 -8.723 1.00 97.06 85 ASP A C 1
ATOM 694 O O . ASP A 1 85 ? 1.756 -0.376 -8.448 1.00 97.06 85 ASP A O 1
ATOM 698 N N . PHE A 1 86 ? 1.523 1.844 -8.648 1.00 97.56 86 PHE A N 1
ATOM 699 C CA . PHE A 1 86 ? 0.106 1.864 -8.283 1.00 97.56 86 PHE A CA 1
ATOM 700 C C . PHE A 1 86 ? -0.749 1.071 -9.277 1.00 97.56 86 PHE A C 1
ATOM 702 O O . PHE A 1 86 ? -1.527 0.211 -8.872 1.00 97.56 86 PHE A O 1
ATOM 709 N N . TRP A 1 87 ? -0.581 1.293 -10.583 1.00 96.06 87 TRP A N 1
ATOM 710 C CA . TRP A 1 87 ? -1.341 0.542 -11.588 1.00 96.06 87 TRP A CA 1
ATOM 711 C C . TRP A 1 87 ? -0.937 -0.928 -11.660 1.00 96.06 87 TRP A C 1
ATOM 713 O O . TRP A 1 87 ? -1.793 -1.800 -11.812 1.00 96.06 87 TRP A O 1
ATOM 723 N N . ARG A 1 88 ? 0.351 -1.219 -11.472 1.00 95.81 88 ARG A N 1
ATOM 724 C CA . ARG A 1 88 ? 0.865 -2.583 -11.321 1.00 95.81 88 ARG A CA 1
ATOM 725 C C . ARG A 1 88 ? 0.206 -3.298 -10.139 1.00 95.81 88 ARG A C 1
ATOM 727 O O . ARG A 1 88 ? -0.242 -4.427 -10.308 1.00 95.81 88 ARG A O 1
ATOM 734 N N . MET A 1 89 ? 0.072 -2.632 -8.992 1.00 97.44 89 MET A N 1
ATOM 735 C CA . MET A 1 89 ? -0.656 -3.151 -7.830 1.00 97.44 89 MET A CA 1
ATOM 736 C C . MET A 1 89 ? -2.124 -3.434 -8.162 1.00 97.44 89 MET A C 1
ATOM 738 O O . MET A 1 89 ? -2.616 -4.517 -7.863 1.00 97.44 89 MET A O 1
ATOM 742 N N . VAL A 1 90 ? -2.823 -2.487 -8.797 1.00 97.38 90 VAL A N 1
ATOM 743 C CA . VAL A 1 90 ? -4.245 -2.634 -9.160 1.00 97.38 90 VAL A CA 1
ATOM 744 C C . VAL A 1 90 ? -4.468 -3.858 -10.049 1.00 97.38 90 VAL A C 1
ATOM 746 O O . VAL A 1 90 ? -5.378 -4.644 -9.781 1.00 97.38 90 VAL A O 1
ATOM 749 N N . LEU A 1 91 ? -3.623 -4.041 -11.068 1.00 95.88 91 LEU A N 1
ATOM 750 C CA . LEU A 1 91 ? -3.680 -5.194 -11.969 1.00 95.88 91 LEU A CA 1
ATOM 751 C C . LEU A 1 91 ? -3.370 -6.502 -11.234 1.00 95.88 91 LEU A C 1
ATOM 753 O O . LEU A 1 91 ? -4.138 -7.456 -11.333 1.00 95.88 91 LEU A O 1
ATOM 757 N N . GLN A 1 92 ? -2.277 -6.532 -10.468 1.00 96.44 92 GLN A N 1
ATOM 758 C CA . GLN A 1 92 ? -1.828 -7.713 -9.730 1.00 96.44 92 GLN A CA 1
ATOM 759 C C . GLN A 1 92 ? -2.862 -8.182 -8.700 1.00 96.44 92 GLN A C 1
ATOM 761 O O . GLN A 1 92 ? -3.134 -9.373 -8.583 1.00 96.44 92 GLN A O 1
ATOM 766 N N . CYS A 1 93 ? -3.445 -7.246 -7.954 1.00 96.38 93 CYS A N 1
ATOM 767 C CA . CYS A 1 93 ? -4.437 -7.522 -6.919 1.00 96.38 93 CYS A CA 1
ATOM 768 C C . CYS A 1 93 ? -5.858 -7.676 -7.473 1.00 96.38 93 CYS A C 1
ATOM 770 O O . CYS A 1 93 ? -6.781 -7.887 -6.690 1.00 96.38 93 CYS A O 1
ATOM 772 N N . GLN A 1 94 ? -6.040 -7.543 -8.793 1.00 96.38 94 GLN A N 1
ATOM 773 C CA . GLN A 1 94 ? -7.332 -7.621 -9.473 1.00 96.38 94 GLN A CA 1
ATOM 774 C C . GLN A 1 94 ? -8.392 -6.708 -8.833 1.00 96.38 94 GLN A C 1
ATOM 776 O O . GLN A 1 94 ? -9.540 -7.112 -8.660 1.00 96.38 94 GLN A O 1
ATOM 781 N N . SER A 1 95 ? -8.012 -5.481 -8.454 1.00 95.12 95 SER A N 1
ATOM 782 C CA . SER A 1 95 ? -8.914 -4.555 -7.759 1.00 95.12 95 SER A CA 1
ATOM 783 C C . SER A 1 95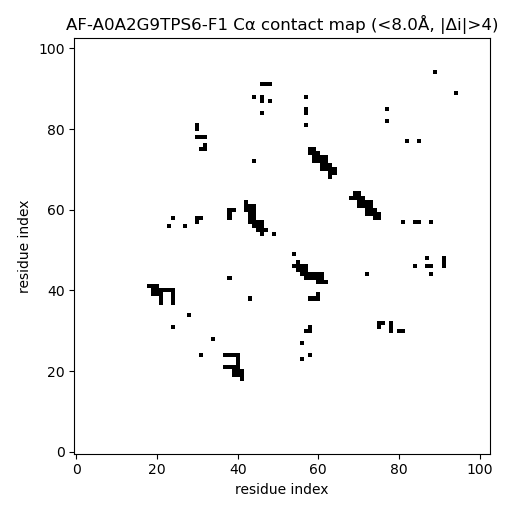 ? -9.928 -3.957 -8.743 1.00 95.12 95 SER A C 1
ATOM 785 O O . SER A 1 95 ? -9.539 -3.138 -9.578 1.00 95.12 95 SER A O 1
ATOM 787 N N . PRO A 1 96 ? -11.228 -4.306 -8.663 1.00 94.69 96 PRO A N 1
ATOM 788 C CA . PRO A 1 96 ? -12.217 -3.874 -9.653 1.00 94.69 96 PRO A CA 1
ATOM 789 C C . PRO A 1 96 ? -12.670 -2.422 -9.454 1.00 94.69 96 PRO A C 1
ATOM 791 O O . PRO A 1 96 ? -13.237 -1.820 -10.363 1.00 94.69 96 PRO A O 1
ATOM 794 N N . SER A 1 97 ? -12.428 -1.860 -8.267 1.00 96.50 97 SER A N 1
ATOM 795 C CA . SER A 1 97 ? -12.871 -0.523 -7.883 1.00 96.50 97 SER A CA 1
ATOM 796 C C . SER A 1 97 ? -11.760 0.216 -7.147 1.00 96.50 97 SER A C 1
ATOM 798 O O . SER A 1 97 ? -11.024 -0.376 -6.358 1.00 96.50 97 SER A O 1
ATOM 800 N N . ILE A 1 98 ? -11.673 1.525 -7.381 1.00 97.75 98 ILE A N 1
ATOM 801 C CA . ILE A 1 98 ? -10.763 2.442 -6.690 1.00 97.75 98 ILE A CA 1
ATOM 802 C C . ILE A 1 98 ? -11.609 3.585 -6.134 1.00 97.75 98 ILE A C 1
ATOM 804 O O . ILE A 1 98 ? -12.391 4.192 -6.864 1.00 97.75 98 ILE A O 1
ATOM 808 N N . VAL A 1 99 ? -11.453 3.875 -4.844 1.00 97.50 99 VAL A N 1
ATOM 809 C CA . VAL A 1 99 ? -12.124 4.996 -4.175 1.00 97.50 99 VAL A CA 1
ATOM 810 C C . VAL A 1 99 ? -11.065 6.013 -3.774 1.00 97.50 99 VAL A C 1
ATOM 812 O O . VAL A 1 99 ? -10.148 5.681 -3.027 1.00 97.50 99 VAL A O 1
ATOM 815 N N . ASN A 1 100 ? -11.198 7.245 -4.264 1.00 96.62 100 ASN A N 1
ATOM 816 C CA . ASN A 1 100 ? -10.370 8.368 -3.839 1.00 96.62 100 ASN A CA 1
ATOM 817 C C . ASN A 1 100 ? -11.142 9.234 -2.831 1.00 96.62 100 ASN A C 1
ATOM 819 O O . ASN A 1 100 ? -12.289 9.594 -3.084 1.00 96.62 100 ASN A O 1
ATOM 823 N N . LEU A 1 101 ? -10.509 9.559 -1.703 1.00 95.62 101 LEU A N 1
ATOM 824 C CA . LEU A 1 101 ? -11.092 10.340 -0.605 1.00 95.62 101 LEU A CA 1
ATOM 825 C C . LEU A 1 101 ? -10.424 11.718 -0.430 1.00 95.62 101 LEU A C 1
ATOM 827 O O . LEU A 1 101 ? -10.649 12.381 0.581 1.00 95.62 101 LEU A O 1
ATOM 831 N N . THR A 1 102 ? -9.596 12.150 -1.386 1.00 87.00 102 THR A N 1
ATOM 832 C CA . THR A 1 102 ? -8.931 13.464 -1.378 1.00 87.00 102 THR A CA 1
ATOM 833 C C . THR A 1 102 ? -9.526 14.397 -2.438 1.00 87.00 102 THR A C 1
ATOM 835 O O . THR A 1 102 ? -10.042 13.922 -3.451 1.00 87.00 102 THR A O 1
ATOM 838 N N . GLN A 1 103 ? -9.422 15.713 -2.215 1.00 70.06 103 GLN A N 1
ATOM 839 C CA . GLN A 1 103 ? -9.718 16.762 -3.204 1.00 70.06 103 GLN A CA 1
ATOM 840 C C . GLN A 1 103 ? -8.429 17.341 -3.782 1.00 70.06 103 GLN A C 1
ATOM 842 O O . GLN A 1 103 ? -7.437 17.405 -3.019 1.00 70.06 103 GLN A O 1
#

Organism: Teladorsagia circumcincta (NCBI:txid45464)

Foldseek 3Di:
DVVVVVVVVVCVVPPDDPQQDQVLVVVPVVFDPDPPDTQGPVFAQFQDDQDPVGDRDHSWGWDDDPPDPDIDIDHDDGDPVCPVVVVSSCVVVVPPDDDDPDD

Solvent-accessible surface area (backbone atoms only — not comparable to full-atom values): 6721 Å² total; per-residue (Å²): 114,68,66,62,56,51,52,53,52,52,50,63,68,67,65,71,58,95,72,71,44,42,63,68,45,64,78,39,52,94,70,48,94,48,95,86,64,82,45,43,58,83,40,40,48,69,48,80,72,88,49,89,83,69,61,45,81,54,60,30,32,60,45,73,49,97,92,43,96,61,73,44,77,52,61,67,82,71,47,92,93,32,48,68,58,50,55,50,45,39,62,75,69,64,55,91,73,86,88,83,92,78,134

Radius of gyration: 15.62 Å; Cα contacts (8 Å, |Δi|>4): 100; chains: 1; bounding box: 32×28×41 Å

InterPro domains:
  IPR000242 Tyrosine-specific protein phosphatase, PTPase domain [PF00102] (28-103)
  IPR000242 Tyrosine-specific protein phosphatase, PTPase domain [PR00700] (56-63)
  IPR000242 Tyrosine-specific protein phosphatase, PTPase domain [PR00700] (72-92)
  IPR000242 Tyrosine-specific protein phosphatase, PTPase domain [PS50055] (4-103)
  IPR029021 Protein-tyrosine phosphatase-like [G3DSA:3.90.190.10] (1-103)
  IPR029021 Protein-tyrosine phosphatase-like [SSF52799] (3-103)

pLDDT: mean 91.31, std 9.77, range [55.0, 98.44]